Protein AF-A0A969L3Z3-F1 (afdb_monomer_lite)

Radius of gyration: 14.32 Å; chains: 1; bounding box: 36×37×24 Å

Secondary structure (DSSP, 8-state):
-EEEEEETTTTEEEEEEE--SS-EEEEEEEE---TTBS--EEEEEEETTS-EEEEEE---B-----

Structure (mmCIF, N/CA/C/O backbone):
data_AF-A0A969L3Z3-F1
#
_entry.id   AF-A0A969L3Z3-F1
#
loop_
_atom_site.group_PDB
_atom_site.id
_atom_site.type_symbol
_atom_site.label_atom_id
_atom_site.label_alt_id
_atom_site.label_comp_id
_atom_site.label_asym_id
_atom_site.label_entity_id
_atom_site.label_seq_id
_atom_site.pdbx_PDB_ins_code
_atom_site.Cartn_x
_atom_site.Cartn_y
_atom_site.Cartn_z
_atom_site.occupancy
_atom_site.B_iso_or_equiv
_atom_site.auth_seq_id
_atom_site.auth_comp_id
_atom_site.auth_asym_id
_atom_site.auth_atom_id
_atom_site.pdbx_PDB_model_num
ATOM 1 N N . ARG A 1 1 ? -7.026 -9.175 2.391 1.00 74.62 1 ARG A N 1
ATOM 2 C CA . ARG A 1 1 ? -6.340 -8.541 3.540 1.00 74.62 1 ARG A CA 1
ATOM 3 C C . ARG A 1 1 ? -5.107 -7.702 3.188 1.00 74.62 1 ARG A C 1
ATOM 5 O O . ARG A 1 1 ? -4.883 -6.687 3.833 1.00 74.62 1 ARG A O 1
ATOM 12 N N . THR A 1 2 ? -4.265 -8.103 2.231 1.00 88.38 2 THR A N 1
ATOM 13 C CA . THR A 1 2 ? -2.971 -7.441 1.957 1.00 88.38 2 THR A CA 1
ATOM 14 C C . THR A 1 2 ? -2.884 -6.918 0.532 1.00 88.38 2 THR A C 1
ATOM 16 O O . THR A 1 2 ? -3.387 -7.561 -0.383 1.00 88.38 2 THR A O 1
ATOM 19 N N . ILE A 1 3 ? -2.197 -5.791 0.343 1.00 89.75 3 ILE A N 1
ATOM 20 C CA . ILE A 1 3 ? -1.933 -5.191 -0.973 1.00 89.75 3 ILE A CA 1
ATOM 21 C C . ILE A 1 3 ? -0.425 -5.178 -1.199 1.00 89.75 3 ILE A C 1
ATOM 23 O O . ILE A 1 3 ? 0.332 -4.817 -0.301 1.00 89.75 3 ILE A O 1
ATOM 27 N N . ARG A 1 4 ? 0.029 -5.565 -2.390 1.00 89.75 4 ARG A N 1
ATOM 28 C CA . ARG A 1 4 ? 1.447 -5.537 -2.764 1.00 89.75 4 ARG A CA 1
ATOM 29 C C . ARG A 1 4 ? 1.664 -4.551 -3.898 1.00 89.75 4 ARG A C 1
ATOM 31 O O . ARG A 1 4 ? 0.985 -4.620 -4.916 1.00 89.75 4 ARG A O 1
ATOM 38 N N . LEU A 1 5 ? 2.620 -3.656 -3.703 1.00 88.00 5 LEU A N 1
ATOM 39 C CA . LEU A 1 5 ? 3.073 -2.699 -4.701 1.00 88.00 5 LEU A CA 1
ATOM 40 C C . LEU A 1 5 ? 4.349 -3.215 -5.345 1.00 88.00 5 LEU A C 1
ATOM 42 O O . LEU A 1 5 ? 5.243 -3.698 -4.647 1.00 88.00 5 LEU A O 1
ATOM 46 N N . TRP A 1 6 ? 4.442 -3.057 -6.659 1.00 87.31 6 TRP A N 1
ATOM 47 C CA . TRP A 1 6 ? 5.547 -3.542 -7.475 1.00 87.31 6 TRP A CA 1
ATOM 48 C C . TRP A 1 6 ? 6.088 -2.399 -8.334 1.00 87.31 6 TRP A C 1
ATOM 50 O O . TRP A 1 6 ? 5.323 -1.555 -8.801 1.00 87.31 6 TRP A O 1
ATOM 60 N N . ARG A 1 7 ? 7.409 -2.348 -8.510 1.00 83.62 7 ARG A N 1
ATOM 61 C CA . ARG A 1 7 ? 8.075 -1.464 -9.468 1.00 83.62 7 ARG A CA 1
ATOM 62 C C . ARG A 1 7 ? 8.101 -2.148 -10.829 1.00 83.62 7 ARG A C 1
ATOM 64 O O . ARG A 1 7 ? 8.380 -3.340 -10.902 1.00 83.62 7 ARG A O 1
ATOM 71 N N . LEU A 1 8 ? 7.813 -1.390 -11.879 1.00 82.25 8 LEU A N 1
ATOM 72 C CA . LEU A 1 8 ? 7.939 -1.832 -13.264 1.00 82.25 8 LEU A CA 1
ATOM 73 C C . LEU A 1 8 ? 9.109 -1.091 -13.934 1.00 82.25 8 LEU A C 1
ATOM 75 O O . LEU A 1 8 ? 9.361 0.062 -13.570 1.00 82.25 8 LEU A O 1
ATOM 79 N N . PRO A 1 9 ? 9.803 -1.720 -14.903 1.00 82.38 9 PRO A N 1
ATOM 80 C CA . PRO A 1 9 ? 9.506 -3.034 -15.496 1.00 82.38 9 PRO A CA 1
ATOM 81 C C . PRO A 1 9 ? 10.122 -4.228 -14.747 1.00 82.38 9 PRO A C 1
ATOM 83 O O . PRO A 1 9 ? 9.784 -5.369 -15.032 1.00 82.38 9 PRO A O 1
ATOM 86 N N . ASP A 1 10 ? 11.003 -3.983 -13.780 1.00 85.31 10 ASP A N 1
ATOM 87 C CA . ASP A 1 10 ? 11.815 -4.992 -13.090 1.00 85.31 10 ASP A CA 1
ATOM 88 C C . ASP A 1 10 ? 11.029 -5.908 -12.135 1.00 85.31 10 ASP A C 1
ATOM 90 O O . ASP A 1 10 ? 11.599 -6.832 -11.558 1.00 85.31 10 ASP A O 1
ATOM 94 N N . GLY A 1 11 ? 9.728 -5.663 -11.951 1.00 85.94 11 GLY A N 1
ATOM 95 C CA . GLY A 1 11 ? 8.838 -6.503 -11.152 1.00 85.94 11 GLY A CA 1
ATOM 96 C C . GLY A 1 11 ? 9.262 -6.595 -9.688 1.00 85.94 11 GLY A C 1
ATOM 97 O O . GLY A 1 11 ? 8.945 -7.573 -9.014 1.00 85.94 11 GLY A O 1
ATOM 98 N N . LYS A 1 12 ? 10.015 -5.612 -9.17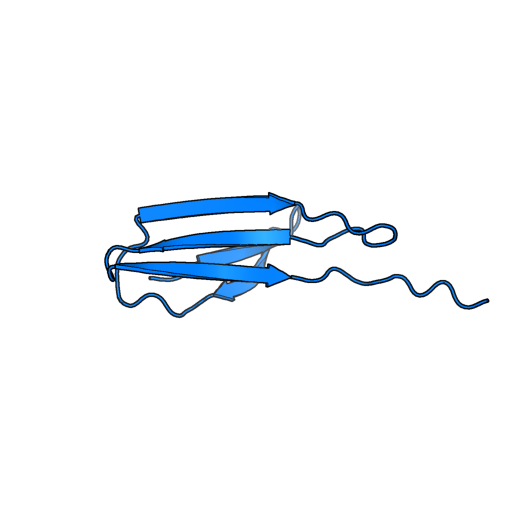6 1.00 87.31 12 LYS A N 1
ATOM 99 C CA . LYS A 1 12 ? 10.533 -5.660 -7.805 1.00 87.31 12 LYS A CA 1
ATOM 100 C C . LYS A 1 12 ? 9.452 -5.256 -6.806 1.00 87.31 12 LYS A C 1
ATOM 102 O O . LYS A 1 12 ? 8.816 -4.216 -6.996 1.00 87.31 12 LYS A O 1
ATOM 107 N N . PRO A 1 13 ? 9.248 -6.011 -5.714 1.00 87.62 13 PRO A N 1
ATOM 108 C CA . PRO A 1 13 ? 8.290 -5.633 -4.687 1.00 87.62 13 PRO A CA 1
ATOM 109 C C . PRO A 1 13 ? 8.765 -4.351 -3.996 1.00 87.62 13 PRO A C 1
ATOM 111 O O . PRO A 1 13 ? 9.876 -4.269 -3.481 1.00 87.62 13 PRO A O 1
ATOM 114 N N . LEU A 1 14 ? 7.912 -3.333 -4.007 1.00 85.00 14 LEU A N 1
ATOM 115 C CA . LEU A 1 14 ? 8.200 -1.999 -3.488 1.00 85.00 14 LEU A CA 1
ATOM 116 C C . LEU A 1 14 ? 7.758 -1.893 -2.031 1.00 85.00 14 LEU A C 1
ATOM 118 O O . LEU A 1 14 ? 8.498 -1.411 -1.177 1.00 85.00 14 LEU A O 1
ATOM 122 N N . LYS A 1 15 ? 6.532 -2.345 -1.748 1.00 85.12 15 LYS A N 1
ATOM 123 C CA . LYS A 1 15 ? 5.968 -2.341 -0.398 1.00 85.12 15 LYS A CA 1
ATOM 124 C C . LYS A 1 15 ? 4.791 -3.300 -0.303 1.00 85.12 15 LYS A C 1
ATOM 126 O O . LYS A 1 15 ? 4.040 -3.470 -1.259 1.00 85.12 15 LYS A O 1
ATOM 131 N N . THR A 1 16 ? 4.607 -3.888 0.873 1.00 89.81 16 THR A N 1
ATOM 132 C CA . THR A 1 16 ? 3.379 -4.609 1.216 1.00 89.81 16 THR A CA 1
ATOM 133 C C . THR A 1 16 ? 2.598 -3.770 2.219 1.00 89.81 16 THR A C 1
ATOM 135 O O . THR A 1 16 ? 3.154 -3.307 3.211 1.00 89.81 16 THR A O 1
ATOM 138 N N . LEU A 1 17 ? 1.321 -3.544 1.937 1.00 88.81 17 LEU A N 1
ATOM 139 C CA . LEU A 1 17 ? 0.391 -2.808 2.778 1.00 88.81 17 LEU A CA 1
ATOM 140 C C . LEU A 1 17 ? -0.494 -3.830 3.496 1.00 88.81 17 LEU A C 1
ATOM 142 O O . LEU A 1 17 ? -1.321 -4.512 2.885 1.00 88.81 17 LEU A O 1
ATOM 146 N N . THR A 1 18 ? -0.258 -3.969 4.795 1.00 88.56 18 THR A N 1
ATOM 147 C CA . THR A 1 18 ? -1.005 -4.823 5.724 1.00 88.56 18 THR A CA 1
ATOM 148 C C . THR A 1 18 ? -1.883 -3.940 6.600 1.00 88.56 18 THR A C 1
ATOM 150 O O . THR A 1 18 ? -1.415 -2.917 7.097 1.00 88.56 18 THR A O 1
ATOM 153 N N . GLY A 1 19 ? -3.138 -4.323 6.821 1.00 84.50 19 GLY A N 1
ATOM 154 C CA . GLY A 1 19 ? -4.006 -3.567 7.729 1.00 84.50 19 GLY A CA 1
ATOM 155 C C . GLY A 1 19 ? -5.492 -3.873 7.606 1.00 84.50 19 GLY A C 1
ATOM 156 O O . GLY A 1 19 ? -6.236 -3.573 8.532 1.00 84.50 19 GLY A O 1
ATOM 157 N N . HIS A 1 20 ? -5.931 -4.482 6.506 1.00 90.56 20 HIS A N 1
ATOM 158 C CA . HIS A 1 20 ? -7.298 -4.981 6.428 1.00 90.56 20 HIS A CA 1
ATOM 159 C C . HIS A 1 20 ? -7.430 -6.293 7.193 1.00 90.56 20 HIS A C 1
ATOM 161 O O . HIS A 1 20 ? -6.556 -7.158 7.095 1.00 90.56 20 HIS A O 1
ATOM 167 N N . ALA A 1 21 ? -8.517 -6.418 7.947 1.00 91.06 21 ALA A N 1
ATOM 168 C CA . ALA A 1 21 ? -8.829 -7.613 8.722 1.00 91.06 21 ALA A CA 1
ATOM 169 C C . ALA A 1 21 ? -9.471 -8.705 7.850 1.00 91.06 21 ALA A C 1
ATOM 171 O O . ALA A 1 21 ? -9.405 -9.878 8.203 1.00 91.06 21 ALA A O 1
ATOM 172 N N . ASP A 1 22 ? -10.007 -8.334 6.681 1.00 92.88 22 ASP A N 1
ATOM 173 C CA . ASP A 1 22 ? -10.758 -9.237 5.803 1.00 92.88 22 ASP A CA 1
ATOM 174 C C . ASP A 1 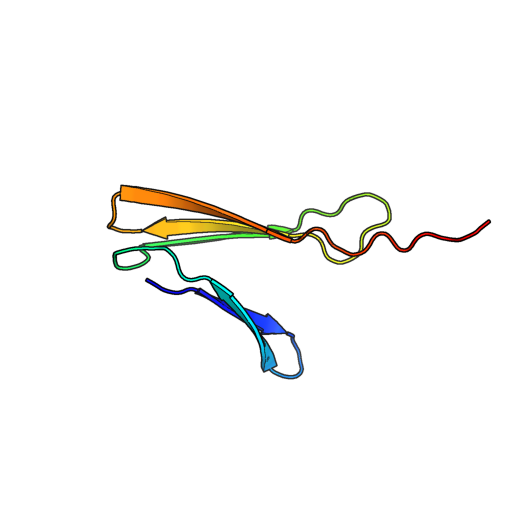22 ? -10.351 -9.103 4.312 1.00 92.88 22 ASP A C 1
ATOM 176 O O . ASP A 1 22 ? -9.318 -8.518 3.943 1.00 92.88 22 ASP A O 1
ATOM 180 N N . ALA A 1 23 ? -11.112 -9.743 3.428 1.00 91.69 23 ALA A N 1
ATOM 181 C CA . ALA A 1 23 ? -10.983 -9.724 1.987 1.00 91.69 23 ALA A CA 1
ATOM 182 C C . ALA A 1 23 ? -11.130 -8.302 1.448 1.00 91.69 23 ALA A C 1
ATOM 184 O O . ALA A 1 23 ? -12.044 -7.558 1.796 1.00 91.69 23 ALA A O 1
ATOM 185 N N . LEU A 1 24 ? -10.212 -7.949 0.553 1.00 92.38 24 LEU A N 1
ATOM 186 C CA . LEU A 1 24 ? -10.296 -6.704 -0.193 1.00 92.38 24 LEU A CA 1
ATOM 187 C C . LEU A 1 24 ? -11.398 -6.863 -1.237 1.00 92.38 24 LEU A C 1
ATOM 189 O O . LEU A 1 24 ? -11.414 -7.865 -1.950 1.00 92.38 24 LEU A O 1
ATOM 193 N N . VAL A 1 25 ? -12.294 -5.887 -1.319 1.00 94.62 25 VAL A N 1
ATOM 194 C CA . VAL A 1 25 ? -13.406 -5.872 -2.283 1.00 94.62 25 VAL A CA 1
ATOM 195 C C . VAL A 1 25 ? -13.207 -4.843 -3.385 1.00 94.62 25 VAL A C 1
ATOM 197 O O . VAL A 1 25 ? -13.849 -4.935 -4.423 1.00 94.62 25 VAL A O 1
ATOM 200 N N . GLY A 1 26 ? -12.306 -3.879 -3.186 1.00 91.06 26 GLY A N 1
ATOM 201 C CA . GLY A 1 26 ? -12.035 -2.844 -4.172 1.00 91.06 26 GLY A CA 1
ATOM 202 C C . GLY A 1 26 ? -10.678 -2.189 -3.968 1.00 91.06 26 GLY A C 1
ATOM 203 O O . GLY A 1 26 ? -10.171 -2.099 -2.846 1.00 91.06 26 GLY A O 1
ATOM 204 N N . LEU A 1 27 ? -10.093 -1.735 -5.072 1.00 92.62 27 LEU A N 1
ATOM 205 C CA . LEU A 1 27 ? -8.809 -1.053 -5.102 1.00 92.62 27 LEU A CA 1
ATOM 206 C C . LEU A 1 27 ? -8.840 0.006 -6.209 1.00 92.62 27 LEU A C 1
ATOM 208 O O . LEU A 1 27 ? -9.172 -0.312 -7.347 1.00 92.62 27 LEU A O 1
ATOM 212 N N . ALA A 1 28 ? -8.502 1.249 -5.874 1.00 92.62 28 ALA A N 1
ATOM 213 C CA . ALA A 1 28 ? -8.459 2.364 -6.818 1.00 92.62 28 ALA A CA 1
ATOM 214 C C . ALA A 1 28 ? -7.145 3.135 -6.665 1.00 92.62 28 ALA A C 1
ATOM 216 O O . ALA A 1 28 ? -6.764 3.497 -5.553 1.00 92.62 28 ALA A O 1
ATOM 217 N N . LEU A 1 29 ? -6.455 3.383 -7.779 1.00 87.31 29 LEU A N 1
ATOM 218 C CA . LEU A 1 29 ? -5.204 4.140 -7.840 1.00 87.31 29 LEU A CA 1
ATOM 219 C C . LEU A 1 29 ? -5.450 5.475 -8.537 1.00 87.31 29 LEU A C 1
ATOM 221 O O . LEU A 1 29 ? -5.964 5.503 -9.651 1.00 87.31 29 LEU A O 1
ATOM 225 N N . SER A 1 30 ? -5.029 6.560 -7.899 1.00 85.62 30 SER A N 1
ATOM 226 C CA . SER A 1 30 ? -4.978 7.893 -8.483 1.00 85.62 30 SER A CA 1
ATOM 227 C C . SER A 1 30 ? -3.524 8.357 -8.543 1.00 85.62 30 SER A C 1
ATOM 229 O O . SER A 1 30 ? -2.855 8.395 -7.503 1.00 85.62 30 SER A O 1
ATOM 231 N N . PRO A 1 31 ? -3.007 8.744 -9.719 1.00 81.25 31 PRO A N 1
ATOM 232 C CA . PRO A 1 31 ? -1.774 9.511 -9.778 1.00 81.25 31 PRO A CA 1
ATOM 233 C C . PRO A 1 31 ? -2.035 10.869 -9.117 1.00 81.25 31 PRO A C 1
ATOM 235 O O . PRO A 1 31 ? -3.056 11.502 -9.383 1.00 81.25 31 PRO A O 1
ATOM 238 N N . LEU A 1 32 ? -1.145 11.298 -8.226 1.00 75.06 32 LEU A N 1
ATOM 239 C CA . LEU A 1 32 ? -1.196 12.635 -7.639 1.00 75.06 32 LEU A CA 1
ATOM 240 C C . LEU A 1 32 ? 0.076 13.369 -8.071 1.00 75.06 32 LEU A C 1
ATOM 242 O O . LEU A 1 32 ? 1.061 13.354 -7.332 1.00 75.06 32 LEU A O 1
ATOM 246 N N . PRO A 1 33 ? 0.102 13.943 -9.286 1.00 60.62 33 PRO A N 1
ATOM 247 C CA . PRO A 1 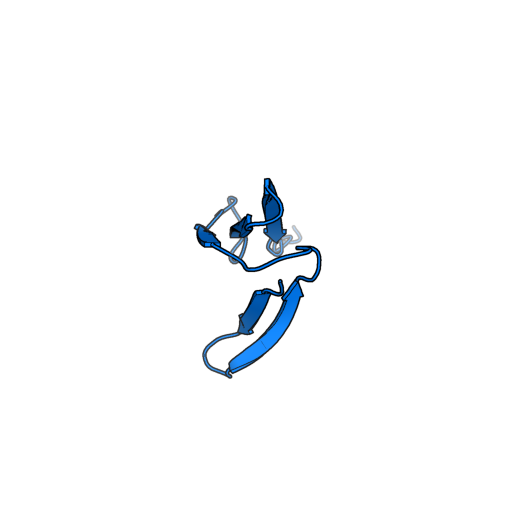33 ? 1.214 14.782 -9.695 1.00 60.62 33 PRO A CA 1
ATOM 248 C C . PRO A 1 33 ? 1.166 16.077 -8.877 1.00 60.62 33 PRO A C 1
ATOM 250 O O . PRO A 1 33 ? 0.216 16.850 -8.985 1.00 60.62 33 PRO A O 1
ATOM 253 N N . LEU A 1 34 ? 2.175 16.304 -8.036 1.00 59.31 34 LEU A N 1
ATOM 254 C CA . LEU A 1 34 ? 2.461 17.640 -7.513 1.00 59.31 34 LEU A CA 1
ATOM 255 C C . LEU A 1 34 ? 3.425 18.339 -8.491 1.00 59.31 34 LEU A C 1
ATOM 257 O O . LEU A 1 34 ? 4.242 17.659 -9.119 1.00 59.31 34 LEU A O 1
ATOM 261 N N . PRO A 1 35 ? 3.355 19.673 -8.660 1.00 54.22 35 PRO A N 1
ATOM 262 C CA . PRO A 1 35 ? 4.333 20.405 -9.462 1.00 54.22 35 PRO A CA 1
ATOM 263 C C . PRO A 1 35 ? 5.748 20.134 -8.929 1.00 54.22 35 PRO A C 1
ATOM 265 O O . PRO A 1 35 ? 6.008 20.361 -7.752 1.00 54.22 35 PRO A O 1
ATOM 268 N N . GLY A 1 36 ? 6.645 19.616 -9.773 1.00 59.41 36 GLY A N 1
ATOM 269 C CA . GLY A 1 36 ? 8.010 19.243 -9.367 1.00 59.41 36 GLY A CA 1
ATOM 270 C C . GLY A 1 36 ? 8.165 17.832 -8.777 1.00 59.41 36 GLY A C 1
ATOM 271 O O . GLY A 1 36 ? 9.267 17.459 -8.382 1.00 59.41 36 GLY A O 1
ATOM 272 N N . ASP A 1 37 ? 7.098 17.027 -8.755 1.00 59.31 37 ASP A N 1
ATOM 273 C CA . ASP A 1 37 ? 7.107 15.661 -8.233 1.00 59.31 37 ASP A CA 1
ATOM 274 C C . ASP A 1 37 ? 6.727 14.649 -9.325 1.00 59.31 37 ASP A C 1
ATOM 276 O O . ASP A 1 37 ? 5.644 14.688 -9.910 1.00 59.31 37 ASP A O 1
ATOM 280 N N . THR A 1 38 ? 7.633 13.714 -9.609 1.00 62.03 38 THR A N 1
ATOM 281 C CA . THR A 1 38 ? 7.491 12.757 -10.719 1.00 62.03 38 THR A CA 1
ATOM 282 C C . THR A 1 38 ? 6.874 11.412 -10.313 1.00 62.03 38 THR A C 1
ATOM 284 O O . THR A 1 38 ? 6.935 10.460 -11.092 1.00 62.03 38 THR A O 1
ATOM 287 N N . GLY A 1 39 ? 6.333 11.246 -9.097 1.00 71.75 39 GLY A N 1
ATOM 288 C CA . GLY A 1 39 ? 5.986 9.891 -8.634 1.00 71.75 39 GLY A CA 1
ATOM 289 C C . GLY A 1 39 ? 4.972 9.743 -7.506 1.00 71.75 39 GLY A C 1
ATOM 290 O O . GLY A 1 39 ? 4.857 8.630 -6.967 1.00 71.75 39 GLY A O 1
ATOM 291 N N . GLY A 1 40 ? 4.276 10.817 -7.137 1.00 81.69 40 GLY A N 1
ATOM 292 C CA . GLY A 1 40 ? 3.203 10.793 -6.150 1.00 81.69 40 GLY A CA 1
ATOM 293 C C . GLY A 1 40 ? 1.989 9.962 -6.579 1.00 81.69 40 GLY A C 1
ATOM 294 O O . GLY A 1 40 ? 1.540 10.007 -7.726 1.00 81.69 40 GLY A O 1
ATOM 295 N N . TRP A 1 41 ? 1.428 9.194 -5.644 1.00 85.19 41 TRP A N 1
ATOM 296 C CA . TRP A 1 41 ? 0.163 8.486 -5.859 1.00 85.19 41 TRP A CA 1
ATOM 297 C C . TRP A 1 41 ? -0.666 8.376 -4.584 1.00 85.19 41 TRP A C 1
ATOM 299 O O . TRP A 1 41 ? -0.146 8.331 -3.463 1.00 85.19 41 TRP A O 1
ATOM 309 N N . LEU A 1 42 ? -1.978 8.291 -4.789 1.00 87.62 42 LEU A N 1
ATOM 310 C CA . LEU A 1 42 ? -2.976 7.986 -3.780 1.00 87.62 42 LEU A CA 1
ATOM 311 C C . LEU A 1 42 ? -3.671 6.677 -4.155 1.00 87.62 42 LEU A C 1
ATOM 313 O O . LEU A 1 42 ? -4.153 6.507 -5.268 1.00 87.62 42 LEU A O 1
ATOM 317 N N . LEU A 1 43 ? -3.721 5.745 -3.217 1.00 90.38 43 LEU A N 1
ATOM 318 C CA . LEU A 1 43 ? -4.371 4.456 -3.365 1.00 90.38 43 LEU A CA 1
ATOM 319 C C . LEU A 1 43 ? -5.494 4.348 -2.339 1.00 90.38 43 LEU A C 1
ATOM 321 O O . LEU A 1 43 ? -5.252 4.519 -1.148 1.00 90.38 43 LEU A O 1
ATOM 325 N N . ALA A 1 44 ? -6.694 4.001 -2.782 1.00 92.31 44 ALA A N 1
ATOM 326 C CA . ALA A 1 44 ? -7.804 3.643 -1.915 1.00 92.31 44 ALA A CA 1
ATOM 327 C C . ALA A 1 44 ? -8.028 2.132 -1.958 1.00 92.31 44 ALA A C 1
ATOM 329 O O . ALA A 1 44 ? -8.022 1.523 -3.030 1.00 92.31 44 ALA A O 1
ATOM 330 N N . SER A 1 45 ? -8.243 1.526 -0.796 1.00 93.50 45 SER A N 1
ATOM 331 C CA . SER A 1 45 ? -8.610 0.120 -0.682 1.00 93.50 45 SER A CA 1
ATOM 332 C C . SER A 1 45 ? -9.838 -0.062 0.191 1.00 93.50 45 SER A C 1
ATOM 334 O O . SER A 1 45 ? -9.881 0.430 1.316 1.00 93.50 45 SER A O 1
ATOM 336 N N . ALA A 1 46 ? -10.818 -0.794 -0.328 1.00 94.00 46 ALA A N 1
ATOM 337 C CA . ALA A 1 46 ? -12.037 -1.167 0.373 1.00 94.00 46 ALA A CA 1
ATOM 338 C C . ALA A 1 46 ? -11.985 -2.650 0.752 1.00 94.00 46 ALA A C 1
ATOM 340 O O . ALA A 1 46 ? -11.498 -3.485 -0.019 1.00 94.00 46 ALA A O 1
ATOM 341 N N . SER A 1 47 ? -12.498 -2.987 1.930 1.00 95.00 47 SER A N 1
ATOM 342 C CA . SER A 1 47 ? -12.469 -4.343 2.477 1.00 95.00 47 SER A CA 1
ATOM 343 C C . SER A 1 47 ? -13.817 -4.739 3.073 1.00 95.00 47 SER A C 1
ATOM 345 O O . SER A 1 47 ? -14.619 -3.887 3.452 1.00 95.00 47 SER A O 1
ATOM 347 N N . ARG A 1 48 ? -14.064 -6.052 3.161 1.00 95.00 48 ARG A N 1
ATOM 348 C CA . ARG A 1 48 ? -15.231 -6.623 3.856 1.00 95.00 48 ARG A CA 1
ATOM 349 C C . ARG A 1 48 ? -15.230 -6.356 5.359 1.00 95.00 48 ARG A C 1
ATOM 351 O O . ARG A 1 48 ? -16.282 -6.449 5.975 1.00 95.00 48 ARG A O 1
ATOM 358 N N . ASP A 1 49 ? -14.101 -5.917 5.915 1.00 94.00 49 ASP A N 1
ATOM 359 C CA . ASP A 1 49 ? -13.996 -5.436 7.299 1.00 94.00 49 ASP A CA 1
ATOM 360 C C . ASP A 1 49 ? -14.723 -4.099 7.555 1.00 94.00 49 ASP A C 1
ATOM 362 O O . ASP A 1 49 ? -14.522 -3.485 8.597 1.00 94.00 49 ASP A O 1
ATOM 366 N N . GLN A 1 50 ? -15.552 -3.648 6.607 1.00 93.56 50 GLN A N 1
ATOM 367 C CA . GLN A 1 50 ? -16.317 -2.402 6.647 1.00 93.56 50 GLN A CA 1
ATOM 368 C C . GLN A 1 50 ? -15.444 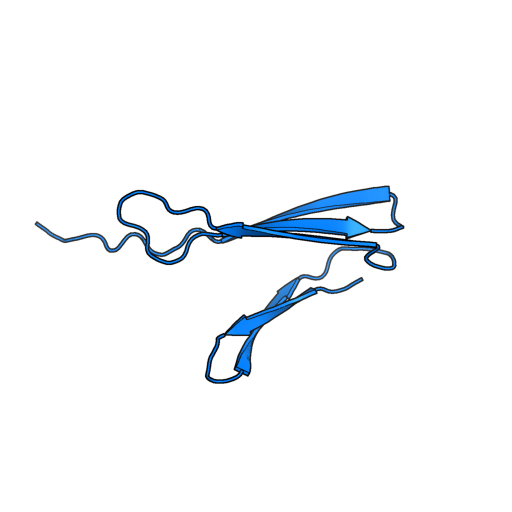-1.141 6.703 1.00 93.56 50 GLN A C 1
ATOM 370 O O . GLN A 1 50 ? -15.927 -0.066 7.053 1.00 93.56 50 GLN A O 1
ATOM 375 N N . THR A 1 51 ? -14.167 -1.241 6.317 1.00 92.19 51 THR A N 1
ATOM 376 C CA . THR A 1 51 ? -13.259 -0.094 6.263 1.00 92.19 51 THR A CA 1
ATOM 377 C C . THR A 1 51 ? -12.778 0.212 4.851 1.00 92.19 51 THR A C 1
ATOM 379 O O . THR A 1 51 ? -12.559 -0.668 4.009 1.00 92.19 51 THR A O 1
ATOM 382 N N . VAL A 1 52 ? -12.546 1.504 4.624 1.00 93.00 52 VAL A N 1
ATOM 383 C CA . VAL A 1 52 ? -11.768 2.009 3.496 1.00 93.00 52 VAL A CA 1
ATOM 384 C C . VAL A 1 52 ? -10.474 2.594 4.045 1.00 93.00 52 VAL A C 1
ATOM 386 O O . VAL A 1 52 ? -10.488 3.384 4.988 1.00 93.00 52 VAL A O 1
ATOM 389 N N . ARG A 1 53 ? -9.340 2.207 3.462 1.00 90.75 53 ARG A N 1
ATOM 390 C CA . ARG A 1 53 ? -8.018 2.733 3.815 1.00 90.75 53 ARG A CA 1
ATOM 391 C C . ARG A 1 53 ? -7.437 3.501 2.641 1.00 90.75 53 ARG A C 1
ATOM 393 O O . ARG A 1 53 ? -7.487 3.046 1.501 1.00 90.75 53 ARG A O 1
ATOM 400 N N . LEU A 1 54 ? -6.861 4.659 2.947 1.00 90.94 54 LEU A N 1
ATOM 401 C CA . LEU A 1 54 ? -6.123 5.475 1.994 1.00 90.94 54 LEU A CA 1
ATOM 402 C C . LEU A 1 54 ? -4.626 5.325 2.245 1.00 90.94 54 LEU A C 1
ATOM 404 O O . LEU A 1 54 ? -4.147 5.447 3.372 1.00 90.94 54 LEU A O 1
ATOM 408 N N . TRP A 1 55 ? -3.883 5.089 1.174 1.00 88.50 55 TRP A N 1
ATOM 409 C CA . TRP A 1 55 ? -2.439 4.942 1.174 1.00 88.50 55 TRP A CA 1
ATOM 410 C C . TRP A 1 55 ? -1.866 5.999 0.251 1.00 88.50 55 TRP A C 1
ATOM 412 O O . TRP A 1 55 ? -2.169 6.026 -0.937 1.00 88.50 55 TRP A O 1
ATOM 422 N N . ARG A 1 56 ? -1.031 6.876 0.795 1.00 85.06 56 ARG A N 1
ATOM 423 C CA . ARG A 1 56 ? -0.354 7.906 0.012 1.00 85.06 56 ARG A CA 1
ATOM 424 C C . ARG A 1 56 ? 1.128 7.600 -0.091 1.00 85.06 56 ARG A C 1
ATOM 426 O O . ARG A 1 56 ? 1.750 7.168 0.884 1.00 85.06 56 ARG A O 1
ATOM 433 N N . ARG A 1 57 ? 1.701 7.905 -1.244 1.00 81.38 57 ARG A N 1
ATOM 434 C CA . ARG A 1 57 ? 3.138 8.070 -1.419 1.00 81.38 57 ARG A CA 1
ATOM 435 C C . ARG A 1 57 ? 3.359 9.478 -1.941 1.00 81.38 57 ARG A C 1
ATOM 437 O O . ARG A 1 57 ? 2.931 9.778 -3.048 1.00 81.38 57 ARG A O 1
ATOM 444 N N . ALA A 1 58 ? 4.013 10.315 -1.141 1.00 71.00 58 ALA A N 1
ATOM 445 C CA . ALA A 1 58 ? 4.640 11.515 -1.675 1.00 71.00 58 ALA A CA 1
ATOM 446 C C . ALA A 1 58 ? 5.754 11.049 -2.615 1.00 71.00 58 ALA A C 1
ATOM 448 O O . ALA A 1 58 ? 6.487 10.107 -2.270 1.00 71.00 58 ALA A O 1
ATOM 449 N N . GLY A 1 59 ? 5.846 11.620 -3.810 1.00 66.12 59 GLY A N 1
ATOM 450 C CA . GLY A 1 59 ? 7.054 11.394 -4.576 1.00 66.12 59 GLY A CA 1
ATOM 451 C C . GLY A 1 59 ? 8.199 12.196 -3.972 1.00 66.12 59 GLY A C 1
ATOM 452 O O . GLY A 1 59 ? 8.122 12.732 -2.861 1.00 66.12 59 GLY A O 1
ATOM 453 N N . ARG A 1 60 ? 9.337 12.144 -4.651 1.00 59.94 60 ARG A N 1
ATOM 454 C CA . ARG A 1 60 ? 10.468 12.966 -4.252 1.00 59.94 60 ARG A CA 1
ATOM 455 C C . ARG A 1 60 ? 10.285 14.315 -4.914 1.00 59.94 60 ARG A C 1
ATOM 457 O O . ARG A 1 60 ? 10.298 14.381 -6.139 1.00 59.94 60 ARG A O 1
ATOM 464 N N . GLU A 1 61 ? 10.218 15.353 -4.094 1.00 52.66 61 GLU A N 1
ATOM 465 C CA . GLU A 1 61 ? 10.601 16.688 -4.516 1.00 52.66 61 GLU A CA 1
ATOM 466 C C . GLU A 1 61 ? 12.072 16.596 -4.935 1.00 52.66 61 GLU A C 1
ATOM 468 O O . GLU A 1 61 ? 12.959 16.322 -4.118 1.00 52.66 61 GLU A O 1
ATOM 473 N N . THR A 1 62 ? 12.349 16.713 -6.232 1.00 51.09 62 THR A N 1
ATOM 474 C CA . THR A 1 62 ? 13.704 17.048 -6.656 1.00 51.09 62 THR A CA 1
ATOM 475 C C . THR A 1 62 ? 13.910 18.487 -6.225 1.00 51.09 62 THR A C 1
ATOM 477 O O . THR A 1 62 ? 13.538 19.403 -6.954 1.00 51.09 62 THR A O 1
ATOM 480 N N . ALA A 1 63 ? 14.434 18.681 -5.014 1.00 44.12 63 ALA A N 1
ATOM 481 C CA . ALA A 1 63 ? 14.970 19.962 -4.600 1.00 44.12 63 ALA A CA 1
ATOM 482 C C . ALA A 1 63 ? 16.061 20.324 -5.614 1.00 44.12 63 ALA A C 1
ATOM 484 O O . ALA A 1 63 ? 17.169 19.788 -5.575 1.00 44.12 63 ALA A O 1
ATOM 485 N N . ALA A 1 64 ? 15.704 21.154 -6.590 1.00 44.41 64 ALA A N 1
ATOM 486 C CA . ALA A 1 64 ? 16.672 21.859 -7.398 1.00 44.41 64 ALA A CA 1
ATOM 487 C C . ALA A 1 64 ? 17.354 22.841 -6.444 1.00 44.41 64 ALA A C 1
ATOM 489 O O . ALA A 1 64 ? 16.742 23.806 -5.989 1.00 44.41 64 ALA A O 1
ATOM 490 N N . THR A 1 65 ? 18.582 22.518 -6.051 1.00 39.59 65 THR A N 1
ATOM 491 C CA . THR A 1 65 ? 19.454 23.430 -5.313 1.00 39.59 65 THR A CA 1
ATOM 492 C C . THR A 1 65 ? 19.703 24.668 -6.188 1.00 39.59 65 THR A C 1
ATOM 494 O O . THR A 1 65 ? 19.976 24.479 -7.377 1.00 39.59 65 THR A O 1
ATOM 497 N N . PRO A 1 66 ? 19.571 25.898 -5.657 1.00 55.66 66 PRO A N 1
ATOM 498 C CA . PRO A 1 66 ? 19.930 27.116 -6.383 1.00 55.66 66 PRO A CA 1
ATOM 499 C C . PRO A 1 66 ? 21.437 27.222 -6.646 1.00 55.66 66 PRO A C 1
ATOM 501 O O . PRO A 1 66 ? 22.222 26.600 -5.889 1.00 55.66 66 PRO A O 1
#

Sequence (66 aa):
RTIRLWRLPDGKPLKTLTGHADALVGLALSPLPLPGDTGGWLLASASRDQTVRLWRRAGRETAATP

pLDDT: mean 80.73, std 14.72, range [39.59, 95.0]

Foldseek 3Di:
DKDWDADPDVRHTDDIDDDDPADWPDKDKDADDDVQFDGWIWMWIHGPSRDIDIDIDGGDRPPPDD

=== Feature glossary ===
Each block in this record encodes a different view of the same protein. In brief:

Predicted aligned error. PAE(i, j) answers: if I align the predicted and true structures on residue i, how far off (in Å) do I expect residue j to be? A block-diagonal PAE matrix with low values on the blocks and high values off-diagonal is the signatu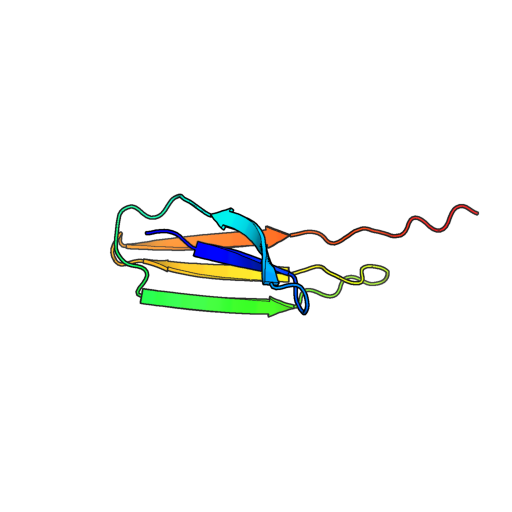re of a multi-domain protein with confidently predicted domains but uncertain inter-domain orientation.

Contact-map, Ramachandran, and PAE plots. Plot images: a contact map (which residues are close in 3D, as an N×N binary image), a Ramachandran scatter (backbone torsion angles, revealing secondary-structure composition at a glance), and — for AlphaFold structures — a PAE heatmap (pairwise prediction confidence).

Backbone torsions (φ/ψ). φ (phi) and ψ (psi) are the two rotatable backbone dihedrals per residue: φ is the C(i-1)–N–Cα–C torsion, ψ is the N–Cα–C–N(i+1) torsion, both in degrees on (−180°, 180°]. α-helical residues cluster near (−60°, −45°); β-strand residues near (−120°, +130°). A Ramachandran plot is simply a scatter of (φ, ψ) for every residue.

Foldseek 3Di. A 3Di character summarizes, for each residue, the relative orientation of the Cα frame of its nearest spatial neighbor. Because it encodes fold topology rather than chemistry, 3Di alignments detect remote structural similarity that sequence alignment misses.

Radius of gyration, Cα contacts, bounding box. Three whole-structure scalars: the radius of gyration (RMS distance of Cα from centroid, in Å), the count of Cα–Cα contacts (pairs closer than 8 Å and separated by more than four residues in sequence — i.e. tertiary, not local, contacts), and the bounding-box dimensions. Together they distinguish compact globular folds from extended fibres or disordered chains.

Sequence. Sequence gives the chain of amino acids in standard one-letter code (A=alanine, C=cysteine, …, Y=tyrosine), read N→C. It is the only feature that is directly encoded by the gene; all structural features are derived from the folded form of this sequence.

mmCIF coordinates. Atomic coordinates in PDBx/mmCIF format — the same representation the Protein Data Bank distributes. Each line of the _atom_site loop places one backbone atom in Cartesian space (units: ångströms, origin: arbitrary).

Secondary structure (3-state, P-SEA). Three-state secondary structure (P-SEA) collapses the eight DSSP classes into helix (a), strand (b), and coil (c). P-SEA assigns these from Cα geometry alone — distances and angles — without requiring backbone oxygens, so it works on any Cα trace.

InterPro / GO / CATH / organism. Functional annotations link the protein to curated databases. InterPro entries identify conserved domains and families by matching the sequence against member-database signatures (Pfam, PROSITE, CDD, …). Gene Ontology (GO) terms describe molecular function, biological process, and cellular component in a controlled vocabulary. CATH places the structure in a hierarchical fold classification (Class/Architecture/Topology/Homologous-superfamily). The organism is the source species.

B-factor. B-factor (Debye–Waller factor) reflects atomic displacement in the crystal 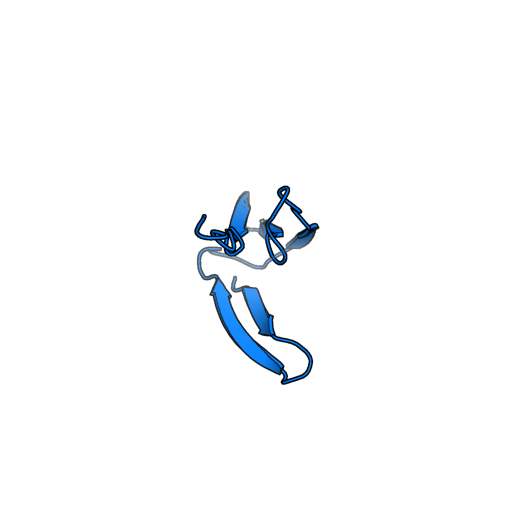lattice. It is an experimental observable (units Å²), not a prediction; low values mean the atom is pinned down, high values mean it moves or is heterogeneous across the crystal.

Rendered structure images. Structure images are PyMOL renders from six orthogonal camera directions. Cartoon representation draws helices as coils and strands as arrows; sticks shows the backbone as bonds; surface shows the solvent-excluded envelope. Rainbow coloring maps sequence position to hue (blue→red, N→C); chain coloring assigns a distinct color per polypeptide.

Solvent-accessible surface area. Solvent-accessible surface area (SASA) is the area in Å² traced out by the centre of a 1.4 Å probe sphere (a water molecule) rolled over the protein's van der Waals surface (Shrake–Rupley / Lee–Richards construction). Buried residues have near-zero SASA; fully exposed residues can exceed 200 Å². The total SASA scales roughly with the number of surface residues.

Secondary structure (8-state, DSSP). The SS8 string is DSSP's per-residue secondary-structure call. α-helix (H) means an i→i+4 H-bond ladder; β-strand (E) means the residue participates in a β-sheet; 3₁₀ (G) and π (I) are tighter and wider helices; T/S are turns/bends; '-' is loop.

pLDDT. For AlphaFold models, the B-factor field carries pLDDT — the model's own estimate of local accuracy on a 0–100 scale. Regions with pLDDT<50 should be treated as essentially unmodeled; they often correspond to intrinsically disordered segments.

Nearest PDB structures. Nearest PDB neighbors are the top structural matches found by Foldseek when searching this structure against the entire Protein Data Bank. Each hit reports a TM-score (0 to 1; >0.5 almost always implies the same fold) and an E-value. These are *structural* homologs — they may share no detectable sequence similarity.